Protein AF-A0A9Q1BI91-F1 (afdb_monomer_lite)

Secondary structure (DSSP, 8-state):
--GGGS-----TTGGGGGGG--PPTT--HHHHHHHHHHHHHTTS--GGG--EETTEEPPPP---HHHHHHHHHHHHHHH-TTHHHHHHHHSTTTTTTS-TGGGHHHHHHHHHHHHHHHHHHHHHHHHHHHHTT----PPP------HHHHHTT--------

Structure (mmCIF, N/CA/C/O backbone):
data_AF-A0A9Q1BI91-F1
#
_entry.id   AF-A0A9Q1BI91-F1
#
loop_
_atom_site.group_PDB
_atom_site.id
_atom_site.type_symbol
_atom_site.label_atom_id
_atom_site.label_alt_id
_atom_site.label_comp_id
_atom_site.label_asym_id
_atom_site.label_entity_id
_atom_site.label_seq_id
_atom_site.pdbx_PDB_ins_code
_atom_site.Cartn_x
_atom_site.Cartn_y
_atom_site.Cartn_z
_atom_site.occupancy
_atom_site.B_iso_or_equiv
_atom_site.auth_seq_id
_atom_site.auth_comp_id
_atom_site.auth_asym_id
_atom_site.auth_atom_id
_atom_site.pdbx_PDB_model_num
ATOM 1 N N . MET A 1 1 ? 14.793 -16.983 -8.482 1.00 45.06 1 MET A N 1
ATOM 2 C CA . MET A 1 1 ? 15.459 -17.460 -9.720 1.00 45.06 1 MET A CA 1
ATOM 3 C C . MET A 1 1 ? 14.776 -18.711 -10.303 1.00 45.06 1 MET A C 1
ATOM 5 O O . MET A 1 1 ? 15.346 -19.790 -10.259 1.00 45.06 1 MET A O 1
ATOM 9 N N . ILE A 1 2 ? 13.562 -18.575 -10.865 1.00 48.53 2 ILE A N 1
ATOM 10 C CA . ILE A 1 2 ? 12.899 -19.621 -11.695 1.00 48.53 2 ILE A CA 1
ATOM 11 C C . ILE A 1 2 ? 12.221 -19.023 -12.954 1.00 48.53 2 ILE A C 1
ATOM 13 O O . ILE A 1 2 ? 12.048 -19.720 -13.947 1.00 48.53 2 ILE A O 1
ATOM 17 N N . ARG A 1 3 ? 11.912 -17.718 -12.987 1.00 47.06 3 ARG A N 1
ATOM 18 C CA . ARG A 1 3 ? 11.136 -17.100 -14.082 1.00 47.06 3 ARG A CA 1
ATOM 19 C C . ARG A 1 3 ? 11.897 -16.805 -15.383 1.00 47.06 3 ARG A C 1
ATOM 21 O O . ARG A 1 3 ? 11.264 -16.733 -16.427 1.00 47.06 3 ARG A O 1
ATOM 28 N N . LEU A 1 4 ? 13.232 -16.752 -15.360 1.00 46.31 4 LEU A N 1
ATOM 29 C CA . LEU A 1 4 ? 14.057 -16.568 -16.570 1.00 46.31 4 LEU A CA 1
ATOM 30 C C . LEU A 1 4 ? 13.992 -17.753 -17.559 1.00 46.31 4 LEU A C 1
ATOM 32 O O . LEU A 1 4 ? 14.414 -17.609 -18.699 1.00 46.31 4 LEU A O 1
ATOM 36 N N . HIS A 1 5 ? 13.453 -18.911 -17.156 1.00 46.88 5 HIS A N 1
ATOM 37 C CA . HIS A 1 5 ? 13.463 -20.131 -17.977 1.00 46.88 5 HIS A CA 1
ATOM 38 C C . HIS A 1 5 ? 12.192 -20.376 -18.807 1.00 46.88 5 HIS A C 1
ATOM 40 O O . HIS A 1 5 ? 12.189 -21.309 -19.604 1.00 46.88 5 HIS A O 1
ATOM 46 N N . TYR A 1 6 ? 11.128 -19.574 -18.657 1.00 45.81 6 TYR A N 1
ATOM 47 C CA . TYR A 1 6 ? 9.844 -19.849 -19.328 1.00 45.81 6 TYR A CA 1
ATOM 48 C C . TYR A 1 6 ? 9.376 -18.803 -20.340 1.00 45.81 6 TYR A C 1
ATOM 50 O O . TYR A 1 6 ? 8.314 -18.990 -20.926 1.00 45.81 6 TYR A O 1
ATOM 58 N N . GLY A 1 7 ? 10.141 -17.735 -20.594 1.00 43.28 7 GLY A N 1
ATOM 59 C CA . GLY A 1 7 ? 9.793 -16.778 -21.652 1.00 43.28 7 GLY A CA 1
ATOM 60 C C . GLY A 1 7 ? 8.393 -16.176 -21.502 1.00 43.28 7 GLY A C 1
ATOM 61 O O . GLY A 1 7 ? 7.772 -15.832 -22.507 1.00 43.28 7 GLY A O 1
ATOM 62 N N . PHE A 1 8 ? 7.882 -16.074 -20.267 1.00 48.44 8 PHE A N 1
ATOM 63 C CA . PHE A 1 8 ? 6.687 -15.291 -19.990 1.00 48.44 8 PHE A CA 1
ATOM 64 C C . PHE A 1 8 ? 7.035 -13.850 -20.334 1.00 48.44 8 PHE A C 1
ATOM 66 O O . PHE A 1 8 ? 7.709 -13.168 -19.568 1.00 48.44 8 PHE A O 1
ATOM 73 N N . GLN A 1 9 ? 6.640 -13.426 -21.531 1.00 55.16 9 GLN A N 1
ATOM 74 C CA . GLN A 1 9 ? 6.647 -12.023 -21.886 1.00 55.16 9 GLN A CA 1
ATOM 75 C C . GLN A 1 9 ? 5.805 -11.326 -20.829 1.00 55.16 9 GLN A C 1
ATOM 77 O O . GLN A 1 9 ? 4.632 -11.668 -20.646 1.00 55.16 9 GLN A O 1
ATOM 82 N N . THR A 1 10 ? 6.409 -10.386 -20.110 1.00 61.12 10 THR A N 1
ATOM 83 C CA . THR A 1 10 ? 5.659 -9.369 -19.390 1.00 61.12 10 THR A CA 1
ATOM 84 C C . THR A 1 10 ? 4.718 -8.776 -20.425 1.00 61.12 10 THR A C 1
ATOM 86 O O . THR A 1 10 ? 5.150 -8.187 -21.408 1.00 61.12 10 THR A O 1
ATOM 89 N N . SER A 1 11 ? 3.433 -9.078 -20.302 1.00 66.94 11 SER A N 1
ATOM 90 C CA . SER A 1 11 ? 2.392 -8.503 -21.140 1.00 66.94 11 SER A CA 1
ATOM 91 C C . SER A 1 11 ? 1.801 -7.351 -20.351 1.00 66.94 11 SER A C 1
ATOM 93 O O . SER A 1 11 ? 1.586 -7.486 -19.148 1.00 66.94 11 SER A O 1
ATOM 95 N N . GLY A 1 12 ? 1.456 -6.246 -21.015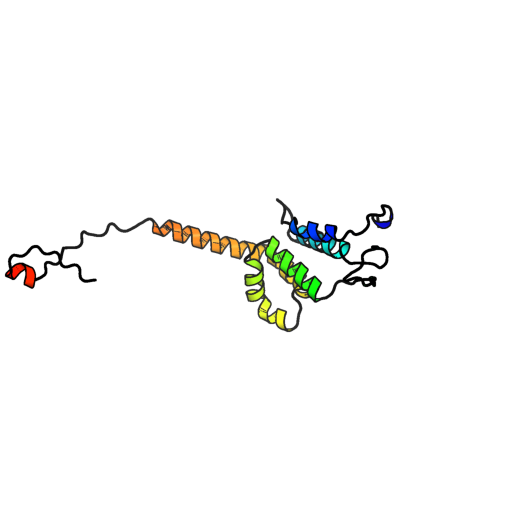 1.00 68.31 12 GLY A N 1
ATOM 96 C CA . GLY A 1 12 ? 0.747 -5.138 -20.365 1.00 68.31 12 GLY A CA 1
ATOM 97 C C . GLY A 1 12 ? -0.568 -5.567 -19.693 1.00 68.31 12 GLY A C 1
ATOM 98 O O . GLY A 1 12 ? -1.082 -4.855 -18.838 1.00 68.31 12 GLY A O 1
ATOM 99 N N . SER A 1 13 ? -1.094 -6.752 -20.032 1.00 80.69 13 SER A N 1
ATOM 100 C CA . SER A 1 13 ? -2.229 -7.372 -19.343 1.00 80.69 13 SER A CA 1
ATOM 101 C C . SER A 1 13 ? -1.933 -7.793 -17.903 1.00 80.69 13 SER A C 1
ATOM 103 O O . SER A 1 13 ? -2.858 -7.779 -17.106 1.00 80.69 13 SER A O 1
ATOM 105 N N . HIS A 1 14 ? -0.688 -8.136 -17.551 1.00 82.56 14 HIS A N 1
ATOM 106 C CA . HIS A 1 14 ? -0.326 -8.568 -16.192 1.00 82.56 14 HIS A CA 1
ATOM 107 C C . HIS A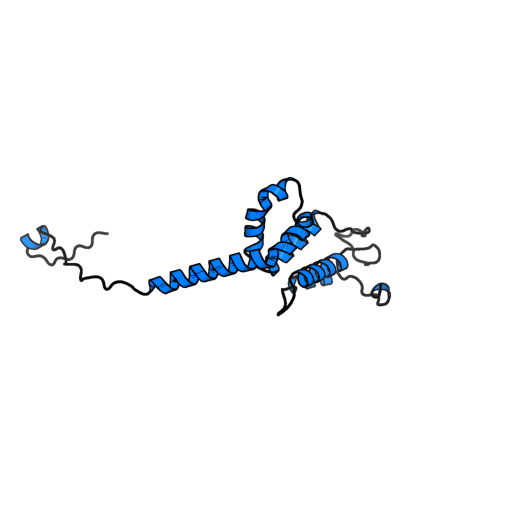 1 14 ? -0.634 -7.481 -15.153 1.00 82.56 14 HIS A C 1
ATOM 109 O O . HIS A 1 14 ? -1.094 -7.763 -14.052 1.00 82.56 14 HIS A O 1
ATOM 115 N N . PHE A 1 15 ? -0.480 -6.209 -15.532 1.00 87.56 15 PHE A N 1
ATOM 116 C CA . PHE A 1 15 ? -0.838 -5.093 -14.659 1.00 87.56 15 PHE A CA 1
ATOM 117 C C . PHE A 1 15 ? -2.337 -5.069 -14.306 1.00 87.56 15 PHE A C 1
ATOM 119 O O . PHE A 1 15 ? -2.718 -4.532 -13.269 1.00 87.56 15 PHE A O 1
ATOM 126 N N . LEU A 1 16 ? -3.204 -5.656 -15.142 1.00 90.38 16 LEU A N 1
ATOM 127 C CA . LEU A 1 16 ? -4.643 -5.736 -14.877 1.00 90.38 16 LEU A CA 1
ATOM 128 C C . LEU A 1 16 ? -4.987 -6.766 -13.797 1.00 90.38 16 LEU A C 1
ATOM 130 O O . LEU A 1 16 ? -6.015 -6.603 -13.144 1.00 90.38 16 LEU A O 1
ATOM 134 N N . ASP A 1 17 ? -4.119 -7.749 -13.540 1.00 88.69 17 ASP A N 1
ATOM 135 C CA . ASP A 1 17 ? -4.307 -8.736 -12.466 1.00 88.69 17 ASP A CA 1
ATOM 136 C C . ASP A 1 17 ? -4.304 -8.062 -11.079 1.00 88.69 17 ASP A C 1
ATOM 138 O O . ASP A 1 17 ? -4.880 -8.572 -10.115 1.00 88.69 17 ASP A O 1
ATOM 142 N N . LEU A 1 18 ? -3.746 -6.846 -10.987 1.00 91.00 18 LEU A N 1
ATOM 143 C CA . LEU A 1 18 ? -3.850 -5.979 -9.816 1.00 91.00 18 LEU A CA 1
ATOM 144 C C . LEU A 1 18 ? -5.306 -5.678 -9.426 1.00 91.00 18 LEU A C 1
ATOM 146 O O . LEU A 1 18 ? -5.574 -5.420 -8.258 1.00 91.00 18 LEU A O 1
ATOM 150 N N . ASN A 1 19 ? -6.253 -5.686 -10.366 1.00 93.69 19 ASN A N 1
ATOM 151 C CA . ASN A 1 19 ? -7.664 -5.433 -10.066 1.00 93.69 19 ASN A CA 1
ATOM 152 C C . ASN A 1 19 ? -8.300 -6.543 -9.217 1.00 93.69 19 ASN A C 1
ATOM 154 O O . ASN A 1 19 ? -9.212 -6.276 -8.436 1.00 93.69 19 ASN A O 1
ATOM 158 N N . ASP A 1 20 ? -7.820 -7.775 -9.368 1.00 93.31 20 ASP A N 1
ATOM 159 C CA . ASP A 1 20 ? -8.422 -8.949 -8.739 1.00 93.31 20 ASP A CA 1
ATOM 160 C C . ASP A 1 20 ? -7.797 -9.260 -7.372 1.00 93.31 20 ASP A C 1
ATOM 162 O O . ASP A 1 20 ? -8.272 -10.142 -6.647 1.00 93.31 20 ASP A O 1
ATOM 166 N N . ILE A 1 21 ? -6.759 -8.510 -6.980 1.00 95.25 21 ILE A N 1
ATOM 167 C CA . ILE A 1 21 ? -6.141 -8.649 -5.667 1.00 95.25 21 ILE A CA 1
ATOM 168 C C . ILE A 1 21 ? -7.114 -8.213 -4.564 1.00 95.25 21 ILE A C 1
ATOM 170 O O . ILE A 1 21 ? -7.722 -7.142 -4.584 1.00 95.25 21 ILE A O 1
ATOM 174 N N . LYS A 1 22 ? -7.234 -9.060 -3.549 1.00 96.88 22 LYS A N 1
ATOM 175 C CA . LYS A 1 22 ? -8.021 -8.831 -2.338 1.00 96.88 22 LYS A CA 1
ATOM 176 C C . LYS A 1 22 ? -7.387 -9.587 -1.181 1.00 96.88 22 LYS A C 1
ATOM 178 O O . LYS A 1 22 ? -6.604 -10.509 -1.410 1.00 96.88 22 LYS A O 1
ATOM 183 N N . LEU A 1 23 ? -7.737 -9.199 0.042 1.00 97.56 23 LEU A N 1
ATOM 184 C CA . LEU A 1 23 ? -7.410 -9.978 1.232 1.00 97.56 23 LEU A CA 1
ATOM 185 C C . LEU A 1 23 ? -8.175 -11.309 1.191 1.00 97.56 23 LEU A C 1
ATOM 187 O O . LEU A 1 23 ? -9.406 -11.306 1.113 1.00 97.56 23 LEU A O 1
ATOM 191 N N . GLU A 1 24 ? -7.454 -12.425 1.226 1.00 96.88 24 GLU A N 1
ATOM 192 C CA . GLU A 1 24 ? -8.043 -13.764 1.249 1.00 96.88 24 GLU A CA 1
ATOM 193 C C . GLU A 1 24 ? -8.405 -14.207 2.677 1.00 96.88 24 GLU A C 1
ATOM 195 O O . GLU A 1 24 ? -7.950 -13.646 3.677 1.00 96.88 24 GLU A O 1
ATOM 200 N N . VAL A 1 25 ? -9.268 -15.221 2.783 1.00 94.50 25 VAL A N 1
ATOM 201 C CA . VAL A 1 25 ? -9.669 -15.781 4.084 1.00 94.50 25 VAL A CA 1
ATOM 202 C C . VAL A 1 25 ? -8.448 -16.387 4.778 1.00 94.50 25 VAL A C 1
ATOM 204 O O . VAL A 1 25 ? -7.689 -17.125 4.155 1.00 94.50 25 VAL A O 1
ATOM 207 N N . ASP A 1 26 ? -8.274 -16.068 6.062 1.00 94.38 26 ASP A N 1
ATOM 208 C CA . ASP A 1 26 ? -7.138 -16.479 6.903 1.00 94.38 26 ASP A CA 1
ATOM 209 C C . ASP A 1 26 ? -5.755 -16.012 6.405 1.00 94.38 26 ASP A C 1
ATOM 211 O O . ASP A 1 26 ? -4.718 -16.446 6.913 1.00 94.38 26 ASP A O 1
ATOM 215 N N . GLU A 1 27 ? -5.718 -15.085 5.448 1.00 96.31 27 GLU A N 1
ATOM 216 C CA . GLU A 1 27 ? -4.482 -14.480 4.978 1.00 96.31 27 GLU A CA 1
ATOM 217 C C . GLU A 1 27 ? -3.956 -13.443 5.976 1.00 96.31 27 GLU A C 1
ATOM 219 O O . GLU A 1 27 ? -4.693 -12.590 6.483 1.00 96.31 27 GLU A O 1
ATOM 224 N N . ARG A 1 28 ? -2.644 -13.466 6.232 1.00 97.38 28 ARG A N 1
ATOM 225 C CA . ARG A 1 28 ? -2.002 -12.413 7.019 1.00 97.38 28 ARG A CA 1
ATOM 226 C C . ARG A 1 28 ? -1.895 -11.146 6.183 1.00 97.38 28 ARG A C 1
ATOM 228 O O . ARG A 1 28 ? -1.514 -11.186 5.019 1.00 97.38 28 ARG A O 1
ATOM 235 N N . TYR A 1 29 ? -2.089 -9.991 6.812 1.00 97.81 29 TYR A N 1
ATOM 236 C CA . TYR A 1 29 ? -1.938 -8.704 6.130 1.00 97.81 29 TYR A CA 1
ATOM 237 C C . TYR A 1 29 ? -0.570 -8.532 5.459 1.00 97.81 29 TYR A C 1
ATOM 239 O O . TYR A 1 29 ? -0.481 -7.927 4.396 1.00 97.81 29 TYR A O 1
ATOM 247 N N . GLU A 1 30 ? 0.490 -9.078 6.054 1.00 97.69 30 GLU A N 1
ATOM 248 C CA . GLU A 1 30 ? 1.822 -9.056 5.451 1.00 97.69 30 GLU A CA 1
ATOM 249 C C . GLU A 1 30 ? 1.884 -9.867 4.152 1.00 97.69 30 GLU A C 1
ATOM 251 O O . GLU A 1 30 ? 2.480 -9.407 3.185 1.00 97.69 30 GLU A O 1
ATOM 256 N N . ASP A 1 31 ? 1.230 -11.028 4.091 1.00 97.94 31 ASP A N 1
ATOM 257 C CA . ASP A 1 31 ? 1.226 -11.874 2.894 1.00 97.94 31 ASP A CA 1
ATOM 258 C C . ASP A 1 31 ? 0.513 -11.157 1.732 1.00 97.94 31 ASP A C 1
ATOM 260 O O . ASP A 1 31 ? 1.022 -11.141 0.609 1.00 97.94 31 ASP A O 1
ATOM 264 N N . LEU A 1 32 ? -0.581 -10.438 2.021 1.00 98.12 32 LEU A N 1
ATOM 265 C CA . LEU A 1 32 ? -1.248 -9.557 1.055 1.00 98.12 32 LEU A CA 1
ATOM 266 C C . LEU A 1 32 ? -0.304 -8.461 0.530 1.00 98.12 32 LEU A C 1
ATOM 268 O O . LEU A 1 32 ? -0.292 -8.181 -0.669 1.00 98.12 32 LEU A O 1
ATOM 272 N N . TYR A 1 33 ? 0.487 -7.837 1.411 1.00 98.19 33 TYR A N 1
ATOM 273 C CA . TYR A 1 33 ? 1.479 -6.831 1.012 1.00 98.19 33 TYR A CA 1
ATOM 274 C C . TYR A 1 33 ? 2.536 -7.431 0.078 1.00 98.19 33 TYR A C 1
ATOM 276 O O . TYR A 1 33 ? 2.830 -6.849 -0.962 1.00 98.19 33 TYR A O 1
ATOM 284 N N . GLN A 1 34 ? 3.058 -8.616 0.406 1.00 97.62 34 GLN A N 1
ATOM 285 C CA . GLN A 1 34 ? 4.053 -9.302 -0.423 1.00 97.62 34 GLN A CA 1
ATOM 286 C C . GLN A 1 34 ? 3.492 -9.677 -1.800 1.00 97.62 34 GLN A C 1
ATOM 288 O O . GLN A 1 34 ? 4.174 -9.492 -2.806 1.00 97.62 34 GLN A O 1
ATOM 293 N N . ARG A 1 35 ? 2.234 -10.139 -1.881 1.00 96.69 35 ARG A N 1
ATOM 294 C CA . ARG A 1 35 ? 1.565 -10.386 -3.172 1.00 96.69 35 ARG A CA 1
ATOM 295 C C . ARG A 1 35 ? 1.417 -9.109 -3.994 1.00 96.69 35 ARG A C 1
ATOM 297 O O . ARG A 1 35 ? 1.654 -9.136 -5.197 1.00 96.69 35 ARG A O 1
ATOM 304 N N . LEU A 1 36 ? 1.060 -7.995 -3.354 1.00 96.69 36 LEU A N 1
ATOM 305 C CA . LEU A 1 36 ? 0.957 -6.696 -4.015 1.00 96.69 36 LEU A CA 1
ATOM 306 C C . LEU A 1 36 ? 2.315 -6.236 -4.569 1.00 96.69 36 LEU A C 1
ATOM 308 O O . LEU A 1 36 ? 2.384 -5.825 -5.724 1.00 96.69 36 LEU A O 1
ATOM 312 N N . CYS A 1 37 ? 3.387 -6.347 -3.777 1.00 95.62 37 CYS A N 1
ATOM 313 C CA . CYS A 1 37 ? 4.753 -6.072 -4.228 1.00 95.62 37 CYS A CA 1
ATOM 314 C C . CY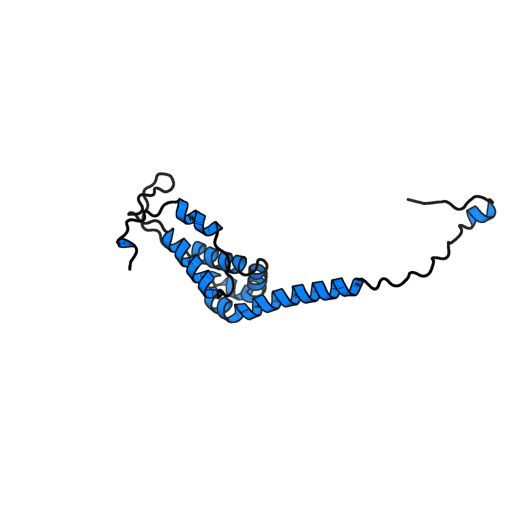S A 1 37 ? 5.126 -6.940 -5.429 1.00 95.62 37 CYS A C 1
ATOM 316 O O . CYS A 1 37 ? 5.545 -6.395 -6.441 1.00 95.62 37 CYS A O 1
ATOM 318 N N . ALA A 1 38 ? 4.890 -8.253 -5.357 1.00 93.38 38 ALA A N 1
ATOM 319 C CA . ALA A 1 38 ? 5.215 -9.173 -6.442 1.00 93.38 38 ALA A CA 1
ATOM 320 C C . ALA A 1 38 ? 4.519 -8.794 -7.758 1.00 93.38 38 ALA A C 1
ATOM 322 O O . ALA A 1 38 ? 5.172 -8.767 -8.792 1.00 93.38 38 ALA A O 1
ATOM 323 N N . ILE A 1 39 ? 3.227 -8.435 -7.728 1.00 92.31 39 ILE A N 1
ATOM 324 C CA . ILE A 1 39 ? 2.504 -8.008 -8.940 1.00 92.31 39 ILE A CA 1
ATOM 325 C C . ILE A 1 39 ? 3.118 -6.736 -9.533 1.00 92.31 39 ILE A C 1
ATOM 327 O O . ILE A 1 39 ? 3.266 -6.639 -10.751 1.00 92.31 39 ILE A O 1
ATOM 331 N N . ILE A 1 40 ? 3.458 -5.752 -8.694 1.00 93.00 40 ILE A N 1
ATOM 332 C CA . ILE A 1 40 ? 4.027 -4.485 -9.166 1.00 93.00 40 ILE A CA 1
ATOM 333 C C . ILE A 1 40 ? 5.453 -4.676 -9.683 1.00 93.00 40 ILE A C 1
ATOM 335 O O . ILE A 1 40 ? 5.760 -4.176 -10.758 1.00 93.00 40 ILE A O 1
ATOM 339 N N . GLU A 1 41 ? 6.292 -5.429 -8.974 1.00 91.69 41 GLU A N 1
ATOM 340 C CA . GLU A 1 41 ? 7.655 -5.770 -9.400 1.00 91.69 41 GLU A CA 1
ATOM 341 C C . GLU A 1 41 ? 7.650 -6.552 -10.714 1.00 91.69 41 GLU A C 1
ATOM 343 O O . GLU A 1 41 ? 8.393 -6.221 -11.630 1.00 91.69 41 GLU A O 1
ATOM 348 N N . ASP A 1 42 ? 6.749 -7.526 -10.853 1.00 88.50 42 ASP A N 1
ATOM 349 C CA . ASP A 1 42 ? 6.546 -8.266 -12.101 1.00 88.50 42 ASP A CA 1
ATOM 350 C C . ASP A 1 42 ? 5.991 -7.385 -13.232 1.00 88.50 42 ASP A C 1
ATOM 352 O O . ASP A 1 42 ? 6.008 -7.795 -14.390 1.00 88.50 42 ASP A O 1
ATOM 356 N N . SER A 1 43 ? 5.470 -6.198 -12.915 1.00 89.81 43 SER A N 1
ATOM 357 C CA . SER A 1 43 ? 4.973 -5.235 -13.901 1.00 89.81 43 SER A CA 1
ATOM 358 C C . SER A 1 43 ? 6.004 -4.174 -14.286 1.00 89.81 43 SER A C 1
ATOM 360 O O . SER A 1 43 ? 5.745 -3.433 -15.235 1.00 89.81 43 SER A O 1
ATOM 362 N N . LEU A 1 44 ? 7.142 -4.098 -13.583 1.00 89.88 44 LEU A N 1
ATOM 363 C CA . LEU A 1 44 ? 8.225 -3.194 -13.951 1.00 89.88 44 LEU A CA 1
ATOM 364 C C . LEU A 1 44 ? 8.806 -3.627 -15.293 1.00 89.88 44 LEU A C 1
ATOM 366 O O . LEU A 1 44 ? 9.095 -4.803 -15.538 1.00 89.88 44 LEU A O 1
ATOM 370 N N . LEU A 1 45 ? 8.926 -2.664 -16.196 1.00 90.00 45 LEU A N 1
ATOM 371 C CA . LEU A 1 45 ? 9.339 -2.938 -17.556 1.00 90.00 45 LEU A CA 1
ATOM 372 C C . LEU A 1 45 ? 10.866 -2.981 -17.661 1.00 90.00 45 LEU A C 1
ATOM 374 O O . LEU A 1 45 ? 11.570 -2.057 -17.260 1.00 90.00 45 LEU A O 1
ATOM 378 N N . THR A 1 46 ? 11.370 -4.036 -18.294 1.00 88.81 46 THR A N 1
ATOM 379 C CA . THR A 1 46 ? 12.788 -4.166 -18.650 1.00 88.81 46 THR A CA 1
ATOM 380 C C . THR A 1 46 ? 12.964 -4.038 -20.166 1.00 88.81 46 THR A C 1
ATOM 382 O O . THR A 1 46 ? 11.992 -4.228 -20.918 1.00 88.81 46 THR A O 1
ATOM 385 N N . PRO A 1 47 ? 14.178 -3.755 -20.672 1.00 87.25 47 PRO A N 1
ATOM 386 C CA . PRO A 1 47 ? 14.450 -3.742 -22.111 1.00 87.25 47 PRO A CA 1
ATOM 387 C C . PRO A 1 47 ? 14.079 -5.059 -22.823 1.00 87.25 47 PRO A C 1
ATOM 389 O O . PRO A 1 47 ? 13.736 -5.056 -24.004 1.00 87.25 47 PRO A O 1
ATOM 392 N N . GLU A 1 48 ? 14.099 -6.186 -22.107 1.00 84.75 48 GLU A N 1
ATOM 393 C CA . GLU A 1 48 ? 13.783 -7.526 -22.615 1.00 84.75 48 GLU A CA 1
ATOM 394 C C . GLU A 1 48 ? 12.276 -7.821 -22.683 1.00 84.75 48 GLU A C 1
ATOM 396 O O . GLU A 1 48 ? 11.872 -8.814 -23.295 1.00 84.75 48 GLU A O 1
ATOM 401 N N . SER A 1 49 ? 11.428 -6.969 -22.095 1.00 78.75 49 SER A N 1
ATOM 402 C CA . SER A 1 49 ? 9.970 -7.167 -22.051 1.00 78.75 49 SER A CA 1
ATOM 403 C C . SER A 1 49 ? 9.294 -7.113 -23.429 1.00 78.75 49 SER A C 1
ATOM 405 O O . SER A 1 49 ? 8.166 -7.573 -23.578 1.00 78.75 49 SER A O 1
ATOM 407 N N . ASN A 1 50 ? 9.970 -6.583 -24.459 1.00 80.75 50 ASN A N 1
ATOM 408 C CA . ASN A 1 50 ? 9.410 -6.314 -25.794 1.00 80.75 50 ASN A CA 1
ATOM 409 C C . ASN A 1 50 ? 8.145 -5.427 -25.776 1.00 80.75 50 ASN A C 1
ATOM 411 O O . ASN A 1 50 ? 7.406 -5.375 -26.761 1.00 80.75 50 ASN A O 1
ATOM 415 N N . ILE A 1 51 ? 7.898 -4.711 -24.676 1.00 83.75 51 ILE A N 1
ATOM 416 C CA . ILE A 1 51 ? 6.843 -3.706 -24.558 1.00 83.75 51 ILE A CA 1
ATOM 417 C C . ILE A 1 51 ? 7.414 -2.345 -24.966 1.00 83.75 51 ILE A C 1
ATOM 419 O O . ILE A 1 51 ? 8.568 -2.031 -24.695 1.00 83.75 51 ILE A O 1
ATOM 423 N N . THR A 1 52 ? 6.590 -1.510 -25.600 1.00 88.31 52 THR A N 1
ATOM 424 C CA . THR A 1 52 ? 6.869 -0.075 -25.768 1.00 88.31 52 THR A CA 1
ATOM 425 C C . THR A 1 52 ? 5.914 0.740 -24.909 1.00 88.31 52 THR A C 1
ATOM 427 O O . THR A 1 52 ? 4.712 0.469 -24.916 1.00 88.31 52 THR A O 1
ATOM 430 N N . HIS A 1 53 ? 6.403 1.788 -24.254 1.00 88.00 53 HIS A N 1
ATOM 431 C CA . HIS A 1 53 ? 5.571 2.732 -23.511 1.00 88.00 53 HIS A CA 1
ATOM 432 C C . HIS A 1 53 ? 5.452 4.020 -24.321 1.00 88.00 53 HIS A C 1
ATOM 434 O O . HIS A 1 53 ? 6.452 4.655 -24.645 1.00 88.00 53 HIS A O 1
ATOM 440 N N . HIS A 1 54 ? 4.227 4.375 -24.720 1.00 90.94 54 HIS A N 1
ATOM 441 C CA . HIS A 1 54 ? 3.957 5.519 -25.606 1.00 90.94 54 HIS A CA 1
ATOM 442 C C . HIS A 1 54 ? 4.778 5.518 -26.912 1.00 90.94 54 HIS A C 1
ATOM 444 O O . HIS A 1 54 ? 5.169 6.568 -27.415 1.00 90.94 54 HIS A O 1
ATOM 450 N N . GLY A 1 55 ? 5.047 4.330 -27.464 1.00 88.38 55 GLY A N 1
ATOM 451 C CA . GLY A 1 55 ? 5.847 4.161 -28.681 1.00 88.38 55 GLY A CA 1
ATOM 452 C C . GLY A 1 55 ? 7.359 4.321 -28.483 1.00 88.38 55 GLY A C 1
ATOM 453 O O . GLY A 1 55 ? 8.102 4.199 -29.453 1.00 88.38 55 GLY A O 1
ATOM 454 N N . ALA A 1 56 ? 7.824 4.563 -27.254 1.00 89.12 56 ALA A N 1
ATOM 455 C CA . ALA A 1 56 ? 9.239 4.574 -26.909 1.00 89.12 56 ALA A CA 1
ATOM 456 C C . ALA A 1 56 ? 9.697 3.194 -26.418 1.00 89.12 56 ALA A C 1
ATOM 458 O O . ALA A 1 56 ? 8.948 2.461 -25.763 1.00 89.12 56 ALA A O 1
ATOM 459 N N . THR A 1 57 ? 10.947 2.855 -26.730 1.00 86.75 57 THR A N 1
ATOM 460 C CA . THR A 1 57 ? 11.637 1.703 -26.142 1.00 86.75 57 THR A CA 1
ATOM 461 C C . THR A 1 57 ? 11.845 1.924 -24.652 1.00 86.75 57 THR A C 1
ATOM 463 O O . THR A 1 57 ? 12.118 3.046 -24.223 1.00 86.75 57 THR A O 1
ATOM 466 N N . ILE A 1 58 ? 11.753 0.850 -23.880 1.00 88.44 58 ILE A N 1
ATOM 467 C CA . ILE A 1 58 ? 11.883 0.905 -22.429 1.00 88.44 58 ILE A CA 1
ATOM 468 C C . ILE A 1 58 ? 13.349 0.826 -22.007 1.00 88.44 58 ILE A C 1
ATOM 470 O O . ILE A 1 58 ? 14.135 0.070 -22.576 1.00 88.44 58 ILE A O 1
ATOM 474 N N . THR A 1 59 ? 13.702 1.615 -21.000 1.00 88.75 59 THR A N 1
ATOM 475 C CA . THR A 1 59 ? 14.896 1.429 -20.170 1.00 88.75 59 THR A CA 1
ATOM 476 C C . THR A 1 59 ? 14.517 0.663 -18.910 1.00 88.75 59 THR A C 1
ATOM 478 O O . THR A 1 59 ? 13.356 0.715 -18.529 1.00 88.75 59 THR A O 1
ATOM 481 N N . GLU A 1 60 ? 15.476 0.033 -18.233 1.00 90.00 60 GLU A N 1
ATOM 482 C CA . GLU A 1 60 ? 15.230 -0.625 -16.939 1.00 90.00 60 GLU A CA 1
ATOM 483 C C . GLU A 1 60 ? 14.424 0.280 -15.992 1.00 90.00 60 GLU A C 1
ATOM 485 O O . GLU A 1 60 ? 14.853 1.395 -15.673 1.00 90.00 60 GLU A O 1
ATOM 490 N N . GLU A 1 61 ? 13.228 -0.169 -15.616 1.00 92.25 61 GLU A N 1
ATOM 491 C CA . GLU A 1 61 ? 12.355 0.538 -14.689 1.00 92.25 61 GLU A CA 1
ATOM 492 C C . GLU A 1 61 ? 12.684 0.142 -13.249 1.00 92.25 61 GLU A C 1
ATOM 494 O O . GLU A 1 61 ? 12.880 -1.027 -12.928 1.00 92.25 61 GLU A O 1
ATOM 499 N N . GLU A 1 62 ? 12.693 1.126 -12.353 1.00 92.62 62 GLU A N 1
ATOM 500 C CA . GLU A 1 62 ? 12.872 0.901 -10.924 1.00 92.62 62 GLU A CA 1
ATOM 501 C C . GLU A 1 62 ? 11.645 1.370 -10.147 1.00 92.62 62 GLU A C 1
ATOM 503 O O . GLU A 1 62 ? 10.942 2.316 -10.523 1.00 92.62 62 GLU A O 1
ATOM 508 N N . LEU A 1 63 ? 11.414 0.729 -9.004 1.00 94.25 63 LEU A N 1
ATOM 509 C CA . LEU A 1 63 ? 10.349 1.109 -8.094 1.00 94.25 63 LEU A CA 1
ATOM 510 C C . LEU A 1 63 ? 10.604 2.522 -7.547 1.00 94.25 63 LEU A C 1
ATOM 512 O O . LEU A 1 63 ? 11.546 2.771 -6.798 1.00 94.25 63 LEU A O 1
ATOM 516 N N . THR A 1 64 ? 9.749 3.472 -7.919 1.00 96.69 64 THR A N 1
ATOM 517 C CA . THR A 1 64 ? 9.890 4.859 -7.459 1.00 96.69 64 THR A CA 1
ATOM 518 C C . THR A 1 64 ? 9.268 5.063 -6.073 1.00 96.69 64 THR A C 1
ATOM 520 O O . THR A 1 64 ? 8.275 4.408 -5.746 1.00 96.69 64 THR A O 1
ATOM 523 N N . PRO A 1 65 ? 9.722 6.059 -5.284 1.00 97.62 65 PRO A N 1
ATOM 524 C CA . PRO A 1 65 ? 9.124 6.354 -3.978 1.00 97.62 65 PRO A CA 1
ATOM 525 C C . PRO A 1 65 ? 7.613 6.621 -4.022 1.00 97.62 65 PRO A C 1
ATOM 527 O O . PRO A 1 65 ? 6.876 6.309 -3.087 1.00 97.62 65 PRO A O 1
ATOM 530 N N . THR A 1 66 ? 7.109 7.210 -5.109 1.00 98.06 66 THR A N 1
ATOM 531 C CA . THR A 1 66 ? 5.666 7.417 -5.297 1.00 98.06 66 THR A CA 1
ATOM 532 C C . THR A 1 66 ? 4.929 6.094 -5.481 1.00 98.06 66 THR A C 1
ATOM 534 O O . THR A 1 66 ? 3.853 5.916 -4.907 1.00 98.06 66 THR A O 1
ATOM 537 N N . LEU A 1 67 ? 5.507 5.163 -6.240 1.00 97.19 67 LEU A N 1
ATOM 538 C CA . LEU A 1 67 ? 4.930 3.843 -6.460 1.00 97.19 67 LEU A CA 1
ATOM 539 C C . LEU A 1 67 ? 4.950 3.008 -5.172 1.00 97.19 67 LEU A C 1
ATOM 541 O O . LEU A 1 67 ? 3.931 2.423 -4.821 1.00 97.19 67 LEU A O 1
ATOM 545 N N . GLU A 1 68 ? 6.029 3.067 -4.389 1.00 98.31 68 GLU A N 1
ATOM 546 C CA . GLU A 1 68 ? 6.083 2.472 -3.044 1.00 98.31 68 GLU A CA 1
ATOM 547 C C . GLU A 1 68 ? 4.966 3.003 -2.130 1.00 98.31 68 GLU A C 1
ATOM 549 O O . GLU A 1 68 ? 4.264 2.242 -1.460 1.00 98.31 68 GLU A O 1
ATOM 554 N N . ASN A 1 69 ? 4.743 4.323 -2.124 1.00 98.44 69 ASN A N 1
ATOM 555 C CA . ASN A 1 69 ? 3.642 4.924 -1.368 1.00 98.44 69 ASN A CA 1
ATOM 556 C C . ASN A 1 69 ? 2.273 4.429 -1.853 1.00 98.44 69 ASN A C 1
ATOM 558 O O . ASN A 1 69 ? 1.365 4.227 -1.044 1.00 98.44 69 ASN A O 1
ATOM 562 N N . PHE A 1 70 ? 2.117 4.237 -3.163 1.00 98.25 70 PHE A N 1
ATOM 563 C CA . PHE A 1 70 ? 0.882 3.740 -3.756 1.00 98.25 70 PHE A CA 1
ATOM 564 C C . PHE A 1 70 ? 0.612 2.274 -3.399 1.00 98.25 70 PHE A C 1
ATOM 566 O O . PHE A 1 70 ? -0.539 1.924 -3.120 1.00 98.25 70 PHE A O 1
ATOM 573 N N . ILE A 1 71 ? 1.659 1.446 -3.337 1.00 98.25 71 ILE A N 1
ATOM 574 C CA . ILE A 1 71 ? 1.591 0.065 -2.843 1.00 98.25 71 ILE A CA 1
ATOM 575 C C . ILE A 1 71 ? 1.058 0.072 -1.410 1.00 98.25 71 ILE A C 1
ATOM 577 O O . ILE A 1 71 ? 0.030 -0.547 -1.139 1.00 98.25 71 ILE A O 1
ATOM 581 N N . VAL A 1 72 ? 1.671 0.835 -0.498 1.00 98.62 72 VAL A N 1
ATOM 582 C CA . VAL A 1 72 ? 1.223 0.865 0.906 1.00 98.62 72 VAL A CA 1
ATOM 583 C C . VAL A 1 72 ? -0.198 1.412 1.039 1.00 98.62 72 VAL A C 1
ATOM 585 O O . VAL A 1 72 ? -1.006 0.845 1.770 1.00 98.62 72 VAL A O 1
ATOM 588 N N . LEU A 1 73 ? -0.561 2.466 0.305 1.00 98.62 73 LEU A N 1
ATOM 589 C CA . LEU A 1 73 ? -1.935 2.973 0.311 1.00 98.62 73 LEU A CA 1
ATOM 590 C C . LEU A 1 73 ? -2.939 1.921 -0.186 1.00 98.62 73 LEU A C 1
ATOM 592 O O . LEU A 1 73 ? -4.019 1.775 0.386 1.00 98.62 73 LEU A O 1
ATOM 596 N N . THR A 1 74 ? -2.603 1.196 -1.251 1.00 98.44 74 THR A N 1
ATOM 597 C CA . THR A 1 74 ? -3.461 0.144 -1.807 1.00 98.44 74 THR A CA 1
ATOM 598 C C . THR A 1 74 ? -3.604 -1.018 -0.838 1.00 98.44 74 THR A C 1
ATOM 600 O O . THR A 1 74 ? -4.731 -1.419 -0.563 1.00 98.44 74 THR A O 1
ATOM 603 N N . TRP A 1 75 ? -2.509 -1.460 -0.226 1.00 98.62 75 TRP A N 1
ATOM 604 C CA . TRP A 1 75 ? -2.514 -2.457 0.839 1.00 98.62 75 TRP A CA 1
ATOM 605 C C . TRP A 1 75 ? -3.463 -2.083 1.985 1.00 98.62 75 TRP A C 1
ATOM 607 O O . TRP A 1 75 ? -4.342 -2.869 2.337 1.00 98.62 75 TRP A O 1
ATOM 617 N N . LEU A 1 76 ? -3.377 -0.850 2.501 1.00 98.56 76 LEU A N 1
ATOM 618 C CA . LEU A 1 76 ? -4.270 -0.382 3.567 1.00 98.56 76 LEU A CA 1
ATOM 619 C C . LEU A 1 76 ? -5.747 -0.407 3.145 1.00 98.56 76 LEU A C 1
ATOM 621 O O . LEU A 1 76 ? -6.594 -0.852 3.917 1.00 98.56 76 LEU A O 1
ATOM 625 N N . ARG A 1 77 ? -6.063 0.039 1.920 1.00 98.12 77 ARG A N 1
ATOM 626 C CA . ARG A 1 77 ? -7.441 0.036 1.392 1.00 98.12 77 ARG A CA 1
ATOM 627 C C . ARG A 1 77 ? -8.013 -1.372 1.236 1.00 98.12 77 ARG A C 1
ATOM 629 O O . ARG A 1 77 ? -9.200 -1.555 1.487 1.00 98.12 77 ARG A O 1
ATOM 636 N N . LEU A 1 78 ? -7.192 -2.331 0.807 1.00 98.00 78 LEU A N 1
ATOM 637 C CA . LEU A 1 78 ? -7.599 -3.726 0.607 1.00 98.00 78 LEU A CA 1
ATOM 638 C C . LEU A 1 78 ? -7.892 -4.442 1.930 1.00 98.00 78 LEU A C 1
ATOM 640 O O . LEU A 1 78 ? -8.732 -5.336 1.957 1.00 98.00 78 LEU A O 1
ATOM 644 N N . ILE A 1 79 ? -7.237 -4.031 3.020 1.00 97.81 79 ILE A N 1
ATOM 645 C CA . ILE A 1 79 ? -7.534 -4.527 4.370 1.00 97.81 79 ILE A CA 1
ATOM 646 C C . ILE A 1 79 ? -8.845 -3.931 4.882 1.00 97.81 79 ILE A 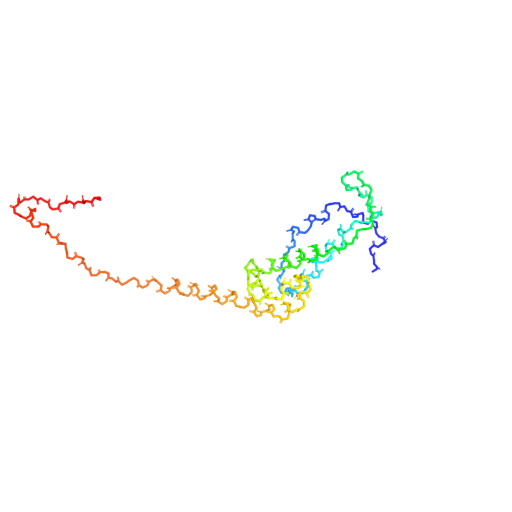C 1
ATOM 648 O O . ILE A 1 79 ? -9.735 -4.655 5.323 1.00 97.81 79 ILE A O 1
ATOM 652 N N . ASN A 1 80 ? -8.960 -2.601 4.866 1.00 96.81 80 ASN A N 1
ATOM 653 C CA . ASN A 1 80 ? -10.175 -1.907 5.274 1.00 96.81 80 ASN A CA 1
ATOM 654 C C . ASN A 1 80 ? -10.223 -0.494 4.655 1.00 96.81 80 ASN A C 1
ATOM 656 O O . ASN A 1 80 ? -9.257 0.263 4.781 1.00 96.81 80 ASN A O 1
ATOM 660 N N . PRO A 1 81 ? -11.348 -0.079 4.045 1.00 96.56 81 PRO A N 1
ATOM 661 C CA . PRO A 1 81 ? -11.449 1.212 3.361 1.00 96.56 81 PRO A CA 1
ATOM 662 C C . PRO A 1 81 ? -11.259 2.439 4.271 1.00 96.56 81 PRO A C 1
ATOM 664 O O . PRO A 1 81 ? -10.817 3.479 3.786 1.00 96.56 81 PRO A O 1
ATOM 667 N N . GLU A 1 82 ? -11.537 2.338 5.576 1.00 96.94 82 GLU A N 1
ATOM 668 C CA . GLU A 1 82 ? -11.346 3.434 6.543 1.00 96.94 82 GLU A CA 1
ATOM 669 C C . GLU A 1 82 ? -9.918 3.492 7.110 1.00 96.94 82 GLU A C 1
ATOM 671 O O . GLU A 1 82 ? -9.517 4.489 7.720 1.00 96.94 82 GLU A O 1
ATOM 676 N N . LEU A 1 83 ? -9.109 2.456 6.885 1.00 97.50 83 LEU A N 1
ATOM 677 C CA . LEU A 1 83 ? -7.767 2.356 7.449 1.00 97.50 83 LEU A CA 1
ATOM 678 C C . LEU A 1 83 ? -6.824 3.492 7.012 1.00 97.50 83 LEU A C 1
ATOM 680 O O . LEU A 1 83 ? -6.142 4.039 7.882 1.00 97.50 83 LEU A O 1
ATOM 684 N N . PRO A 1 84 ? -6.800 3.951 5.740 1.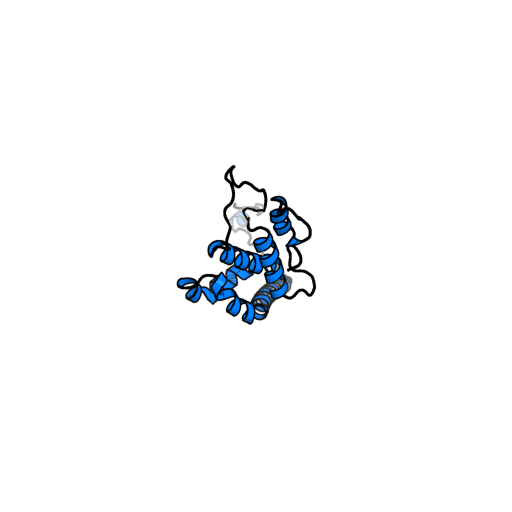00 98.25 84 PRO A N 1
ATOM 685 C CA . PRO A 1 84 ? -5.976 5.096 5.346 1.00 98.25 84 PRO A CA 1
ATOM 686 C C . PRO A 1 84 ? -6.287 6.373 6.135 1.00 98.25 84 PRO A C 1
ATOM 688 O O . PRO A 1 84 ? -5.387 7.156 6.445 1.00 98.25 84 PRO A O 1
ATOM 691 N N . LYS A 1 85 ? -7.560 6.589 6.486 1.00 97.62 85 LYS A N 1
ATOM 692 C CA . LYS A 1 85 ? -7.990 7.747 7.275 1.00 97.62 85 LYS A CA 1
ATOM 693 C C . LYS A 1 85 ? -7.459 7.655 8.704 1.00 97.62 85 LYS A C 1
ATOM 695 O O . LYS A 1 85 ? -6.914 8.639 9.203 1.00 97.62 85 LYS A O 1
ATOM 700 N N . LEU A 1 86 ? -7.562 6.480 9.327 1.00 97.69 86 LEU A N 1
ATOM 701 C CA . LEU A 1 86 ? -7.048 6.253 10.678 1.00 97.69 86 LEU A CA 1
ATOM 702 C C . LEU A 1 86 ? -5.514 6.345 10.731 1.00 97.69 86 LEU A C 1
ATOM 704 O O . LEU A 1 86 ? -4.964 6.990 11.622 1.00 97.69 86 LEU A O 1
ATOM 708 N N . VAL A 1 87 ? -4.813 5.794 9.735 1.00 98.00 87 VAL A N 1
ATOM 709 C CA . VAL A 1 87 ? -3.351 5.923 9.606 1.00 98.00 87 VAL A CA 1
ATOM 710 C C . VAL A 1 87 ? -2.944 7.390 9.478 1.00 98.00 87 VAL A C 1
ATOM 712 O O . VAL A 1 87 ? -2.047 7.838 10.187 1.00 98.00 87 VAL A O 1
ATOM 715 N N . LYS A 1 88 ? -3.640 8.176 8.647 1.00 97.88 88 LYS A N 1
ATOM 716 C CA . LYS A 1 88 ? -3.384 9.618 8.520 1.00 97.88 88 LYS A CA 1
ATOM 717 C C . LYS A 1 88 ? -3.582 10.366 9.843 1.00 97.88 88 LYS A C 1
ATOM 719 O O . LYS A 1 88 ? -2.831 11.295 10.129 1.00 97.88 88 LYS A O 1
ATOM 724 N N . GLN A 1 89 ? -4.580 9.980 10.637 1.00 97.00 89 GLN A N 1
ATOM 725 C CA . GLN A 1 89 ? -4.826 10.567 11.954 1.00 97.00 89 GLN A CA 1
ATOM 726 C C . GLN A 1 89 ? -3.714 10.220 12.952 1.00 97.00 89 GLN A C 1
ATOM 728 O O . GLN A 1 89 ? -3.266 11.101 13.683 1.00 97.00 89 GLN A O 1
ATOM 733 N N . ARG A 1 90 ? -3.267 8.959 12.982 1.00 97.06 90 ARG A N 1
ATOM 734 C CA . ARG A 1 90 ? -2.286 8.469 13.961 1.00 97.06 90 ARG A CA 1
ATOM 735 C C . ARG A 1 90 ? -0.848 8.873 13.636 1.00 97.06 90 ARG A C 1
ATOM 737 O O . ARG A 1 90 ? -0.129 9.264 14.543 1.00 97.06 90 ARG A O 1
ATOM 744 N N . TYR A 1 91 ? -0.462 8.809 12.364 1.00 97.88 91 TYR A N 1
ATOM 745 C CA . TYR A 1 91 ? 0.915 9.020 11.899 1.00 97.88 91 TYR A CA 1
ATOM 746 C C . TYR A 1 91 ? 1.126 10.368 11.194 1.00 97.88 91 TYR A C 1
ATOM 748 O O . TYR A 1 91 ? 2.123 10.582 10.504 1.00 97.88 91 TYR A O 1
ATOM 756 N N . GLY A 1 92 ? 0.165 11.292 11.304 1.00 97.62 92 GLY A N 1
ATOM 757 C CA . GLY A 1 92 ? 0.239 12.615 10.678 1.00 97.62 92 GLY A CA 1
ATOM 758 C C . GLY A 1 92 ? 1.538 13.384 10.981 1.00 97.62 92 GLY A C 1
ATOM 759 O O . GLY A 1 92 ? 2.112 13.961 10.054 1.00 97.62 92 GLY A O 1
ATOM 760 N N . PRO A 1 93 ? 2.039 13.404 12.233 1.00 97.81 93 PRO A N 1
ATOM 761 C CA . PRO A 1 93 ? 3.316 14.031 12.562 1.00 97.81 93 PRO A CA 1
ATOM 762 C C . PRO A 1 93 ? 4.524 13.406 11.851 1.00 97.81 93 PRO A C 1
ATOM 764 O O . PRO A 1 93 ? 5.386 14.159 11.389 1.00 97.81 93 PRO A O 1
ATOM 767 N N . GLU A 1 94 ? 4.573 12.077 11.759 1.00 98.00 94 GLU A N 1
ATOM 768 C CA . GLU A 1 94 ? 5.641 11.268 11.164 1.00 98.00 94 GLU A CA 1
ATOM 769 C C . GLU A 1 94 ? 5.630 11.339 9.637 1.00 98.00 94 GLU A C 1
ATOM 771 O O . GLU A 1 94 ? 6.689 11.353 9.018 1.00 98.00 94 GLU A O 1
ATOM 776 N N . LEU A 1 95 ? 4.450 11.468 9.028 1.00 97.38 95 LEU A N 1
ATOM 777 C CA . LEU A 1 95 ? 4.274 11.649 7.584 1.00 97.38 95 LEU A CA 1
ATOM 778 C C . LEU A 1 95 ? 4.783 13.008 7.069 1.00 97.38 95 LEU A C 1
ATOM 780 O O . LEU A 1 95 ? 4.797 13.238 5.863 1.00 97.38 95 LEU A O 1
ATOM 784 N N . ARG A 1 96 ? 5.194 13.933 7.950 1.00 95.50 96 ARG A N 1
ATOM 785 C CA . ARG A 1 96 ? 5.799 15.212 7.537 1.00 95.50 96 ARG A CA 1
ATOM 786 C C . ARG A 1 96 ? 7.219 15.028 6.985 1.00 95.50 96 ARG A C 1
ATOM 788 O O . ARG A 1 96 ? 7.474 15.526 5.892 1.00 95.50 96 ARG A O 1
ATOM 795 N N . PRO A 1 97 ? 8.148 14.359 7.700 1.00 97.62 97 PRO A N 1
ATOM 796 C CA . PRO A 1 97 ? 9.492 14.098 7.180 1.00 97.62 97 PRO A CA 1
ATOM 797 C C . PRO A 1 97 ? 9.637 12.778 6.410 1.00 97.62 97 PRO A C 1
ATOM 799 O O . PRO A 1 97 ? 10.676 12.566 5.790 1.00 97.62 97 PRO A O 1
ATOM 802 N N . ARG A 1 98 ? 8.664 11.862 6.493 1.00 98.00 98 ARG A N 1
ATOM 803 C CA . ARG A 1 98 ? 8.789 10.483 5.999 1.00 98.00 98 ARG A CA 1
ATOM 804 C C . ARG A 1 98 ? 7.685 10.127 5.012 1.00 98.00 98 ARG A C 1
ATOM 806 O O . ARG A 1 98 ? 6.575 10.646 5.077 1.00 98.00 98 ARG A O 1
ATOM 813 N N . THR A 1 99 ? 7.990 9.199 4.113 1.00 98.12 99 THR A N 1
ATOM 814 C CA . THR A 1 99 ? 7.011 8.634 3.181 1.00 98.12 99 THR A CA 1
ATOM 815 C C . THR A 1 99 ? 6.130 7.604 3.888 1.00 98.12 99 THR A C 1
ATOM 817 O O . THR A 1 99 ? 6.557 6.980 4.863 1.00 98.12 99 THR A O 1
ATOM 820 N N . LEU A 1 100 ? 4.917 7.383 3.374 1.00 98.38 100 LEU A N 1
ATOM 821 C CA . LEU A 1 100 ? 4.035 6.317 3.854 1.00 98.38 100 LEU A CA 1
ATOM 822 C C . LEU A 1 100 ? 4.716 4.946 3.722 1.00 98.38 100 LEU A C 1
ATOM 824 O O . LEU A 1 100 ? 4.652 4.144 4.650 1.00 98.38 100 LEU A O 1
ATOM 828 N N . ALA A 1 101 ? 5.430 4.728 2.613 1.00 98.38 101 ALA A N 1
ATOM 829 C CA . ALA A 1 101 ? 6.267 3.553 2.390 1.00 98.38 101 ALA A CA 1
ATOM 830 C C . ALA A 1 101 ? 7.252 3.309 3.538 1.00 98.38 101 ALA A C 1
ATOM 832 O O . ALA A 1 101 ? 7.294 2.224 4.113 1.00 98.38 101 ALA A O 1
ATOM 833 N N . SER A 1 102 ? 7.982 4.349 3.948 1.00 98.19 102 SER A N 1
ATOM 834 C CA . SER A 1 102 ? 8.961 4.225 5.027 1.00 98.19 102 SER A CA 1
ATOM 835 C C . SER A 1 102 ? 8.337 3.968 6.401 1.00 98.19 102 SER A C 1
ATOM 837 O O . SER A 1 102 ? 9.051 3.499 7.277 1.00 98.19 102 SER A O 1
ATOM 839 N N . LEU A 1 103 ? 7.048 4.278 6.606 1.00 98.19 103 LEU A N 1
ATOM 840 C CA . LEU A 1 103 ? 6.306 4.017 7.850 1.00 98.19 103 LEU A CA 1
ATOM 841 C C . LEU A 1 103 ? 5.599 2.657 7.862 1.00 98.19 103 LEU A C 1
ATOM 843 O O . LEU A 1 103 ? 4.979 2.287 8.862 1.00 98.19 103 LEU A O 1
ATOM 847 N N . LYS A 1 104 ? 5.660 1.903 6.760 1.00 98.19 104 LYS A N 1
ATOM 848 C CA . LYS A 1 104 ? 5.032 0.585 6.654 1.00 98.19 104 LYS A CA 1
ATOM 849 C C . LYS A 1 104 ? 5.423 -0.352 7.804 1.00 98.19 104 LYS A C 1
ATOM 851 O O . LYS A 1 104 ? 4.511 -0.995 8.325 1.00 98.19 104 LYS A O 1
ATOM 856 N N . PRO A 1 105 ? 6.699 -0.459 8.237 1.00 98.25 105 PRO A N 1
ATOM 857 C CA . PRO A 1 105 ? 7.066 -1.337 9.348 1.00 98.25 105 PRO A CA 1
ATOM 858 C C . PRO A 1 105 ? 6.332 -0.992 10.650 1.00 98.25 105 PRO A C 1
ATOM 860 O O . PRO A 1 105 ? 5.800 -1.882 11.310 1.00 98.25 105 PRO A O 1
ATOM 863 N N . GLU A 1 106 ? 6.245 0.292 11.000 1.00 98.25 106 GLU A N 1
ATOM 864 C CA . GLU A 1 106 ? 5.556 0.766 12.203 1.00 98.25 106 GLU A CA 1
ATOM 865 C C . GLU A 1 106 ? 4.036 0.588 12.110 1.00 98.25 106 GLU A C 1
ATOM 867 O O . GLU A 1 106 ? 3.386 0.227 13.094 1.00 98.25 106 GLU A O 1
ATOM 872 N N . ILE A 1 107 ? 3.461 0.811 10.926 1.00 98.00 107 ILE A N 1
ATOM 873 C CA . ILE A 1 107 ? 2.036 0.571 10.676 1.00 98.00 107 ILE A CA 1
ATOM 874 C C . ILE A 1 107 ? 1.732 -0.922 10.806 1.00 98.00 107 ILE A C 1
ATOM 876 O O . ILE A 1 107 ? 0.787 -1.292 11.495 1.00 98.00 107 ILE A O 1
ATOM 880 N N . SER A 1 108 ? 2.562 -1.783 10.213 1.00 98.00 108 SER A N 1
ATOM 881 C CA . SER A 1 108 ? 2.400 -3.237 10.254 1.00 98.00 108 SER A CA 1
ATOM 882 C C . SER A 1 108 ? 2.407 -3.790 11.677 1.00 98.00 108 SER A C 1
ATOM 884 O O . SER A 1 108 ? 1.652 -4.709 11.959 1.00 98.00 108 SER A O 1
ATOM 886 N N . GLN A 1 109 ? 3.226 -3.237 12.575 1.00 97.44 109 GLN A N 1
ATOM 887 C CA . GLN A 1 109 ? 3.288 -3.676 13.976 1.00 97.44 109 GLN A CA 1
ATOM 888 C C . GLN A 1 109 ? 2.020 -3.354 14.774 1.00 97.44 109 GLN A C 1
ATOM 890 O O . GLN A 1 109 ? 1.752 -3.991 15.788 1.00 97.44 109 GLN A O 1
ATOM 895 N N . THR A 1 110 ? 1.262 -2.340 14.356 1.00 97.06 110 THR A N 1
ATOM 896 C CA . THR A 1 110 ? 0.052 -1.887 15.061 1.00 97.06 110 THR A CA 1
ATOM 897 C C . THR A 1 110 ? -1.226 -2.197 14.288 1.00 97.06 110 THR A C 1
ATOM 899 O O . THR A 1 110 ? -2.315 -1.781 14.686 1.00 97.06 110 THR A O 1
ATOM 902 N N . LEU A 1 111 ? -1.112 -2.941 13.191 1.00 96.81 111 LEU A N 1
ATOM 903 C CA . LEU A 1 111 ? -2.162 -3.100 12.201 1.00 96.81 111 LEU A CA 1
ATOM 904 C C . LEU A 1 111 ? -3.384 -3.831 12.753 1.00 96.81 111 LEU A C 1
ATOM 906 O O . LEU A 1 111 ? -4.508 -3.369 12.562 1.00 96.81 111 LEU A O 1
ATOM 910 N N . GLU A 1 112 ? -3.184 -4.914 13.505 1.00 96.06 112 GLU A N 1
ATOM 911 C CA . GLU A 1 112 ? -4.275 -5.632 14.168 1.00 96.06 112 GLU A CA 1
ATOM 912 C C . GLU A 1 112 ? -5.027 -4.723 15.149 1.00 96.06 112 GLU A C 1
ATOM 914 O O . GLU A 1 112 ? -6.257 -4.763 15.221 1.00 96.06 112 GLU A O 1
ATOM 919 N N . SER A 1 113 ? -4.303 -3.856 15.866 1.00 96.81 113 SER A N 1
ATOM 920 C CA . SER A 1 113 ? -4.906 -2.884 16.783 1.00 96.81 113 SER A CA 1
ATOM 921 C C . SER A 1 113 ? -5.741 -1.847 16.033 1.00 96.81 113 SER A C 1
ATOM 923 O O . SER A 1 113 ? -6.874 -1.584 16.433 1.00 96.81 113 SER A O 1
ATOM 925 N N . LEU A 1 114 ? -5.221 -1.307 14.927 1.00 96.56 114 LEU A N 1
ATOM 926 C CA . LEU A 1 114 ? -5.932 -0.344 14.081 1.00 96.56 114 LEU A CA 1
ATOM 927 C C . LEU A 1 114 ? -7.218 -0.941 13.496 1.00 96.56 114 LEU A C 1
ATOM 929 O O . LEU A 1 114 ? -8.267 -0.302 13.515 1.00 96.56 114 LEU A O 1
ATOM 933 N N . VAL A 1 115 ? -7.161 -2.180 13.005 1.00 96.19 115 VAL A N 1
ATOM 934 C CA . VAL A 1 115 ? -8.339 -2.870 12.460 1.00 96.19 115 VAL A CA 1
ATOM 935 C C . VAL A 1 115 ? -9.365 -3.160 13.559 1.00 96.19 115 VAL A C 1
ATOM 937 O O . VAL A 1 115 ? -10.565 -2.965 13.352 1.00 96.19 115 VAL A O 1
ATOM 940 N N . SER A 1 116 ? -8.915 -3.581 14.744 1.00 95.50 116 SER A N 1
ATOM 941 C CA . SER A 1 116 ? -9.798 -3.799 15.894 1.00 95.50 116 SER A CA 1
ATOM 942 C C . SER A 1 116 ? -10.523 -2.520 16.320 1.00 95.50 116 SER A C 1
ATOM 944 O O . SER A 1 116 ? -11.707 -2.580 16.650 1.00 95.50 116 SER A O 1
ATOM 946 N N . GLU A 1 117 ? -9.840 -1.374 16.309 1.00 95.06 117 GLU A N 1
ATOM 947 C CA . GLU A 1 117 ? -10.422 -0.065 16.631 1.00 95.06 117 GLU A CA 1
ATOM 948 C C . GLU A 1 117 ? -11.577 0.269 15.680 1.00 95.06 117 GLU A C 1
ATOM 950 O O . GLU A 1 117 ? -12.700 0.501 16.132 1.00 95.06 117 GLU A O 1
ATOM 955 N N . ILE A 1 118 ? -11.352 0.137 14.369 1.00 93.81 118 ILE A N 1
ATOM 956 C CA . ILE A 1 118 ? -12.382 0.371 13.346 1.00 93.81 118 ILE A CA 1
ATOM 957 C C . ILE A 1 118 ? -13.594 -0.552 13.556 1.00 93.81 118 ILE A C 1
ATOM 959 O O . ILE A 1 118 ? -14.744 -0.110 13.514 1.00 93.81 118 ILE A O 1
ATOM 963 N N . ASN A 1 119 ? -13.361 -1.840 13.818 1.00 90.44 119 ASN A N 1
ATOM 964 C CA . ASN A 1 119 ? -14.444 -2.805 14.030 1.00 90.44 119 ASN A CA 1
ATOM 965 C C . ASN A 1 119 ? -15.244 -2.528 15.314 1.00 90.44 119 ASN A C 1
ATOM 967 O O . ASN A 1 119 ? -16.457 -2.775 15.363 1.00 90.44 119 ASN A O 1
ATOM 971 N N . SER A 1 120 ? -14.587 -2.005 16.351 1.00 87.31 120 SER A N 1
ATOM 972 C CA . SER A 1 120 ? -15.238 -1.648 17.612 1.00 87.31 120 SER A CA 1
ATOM 973 C C . SER A 1 120 ? -16.181 -0.451 17.454 1.00 87.31 120 SER A C 1
ATOM 975 O O . SER A 1 120 ? -17.319 -0.515 17.925 1.00 87.31 120 SER A O 1
ATOM 977 N N . ASP A 1 121 ? -15.783 0.564 16.685 1.00 78.50 121 ASP A N 1
ATOM 978 C CA . ASP A 1 121 ? -16.609 1.740 16.395 1.00 78.50 121 ASP A CA 1
ATOM 979 C C . ASP A 1 121 ? -17.867 1.370 15.602 1.00 78.50 121 ASP A C 1
ATOM 981 O O . ASP A 1 121 ? -18.980 1.787 15.940 1.00 78.50 121 ASP A O 1
ATOM 985 N N . VAL A 1 122 ? -17.724 0.506 14.590 1.00 75.75 122 VAL A N 1
ATOM 986 C CA . VAL A 1 122 ? -18.863 -0.013 13.813 1.00 75.75 122 VAL A CA 1
ATOM 987 C C . VAL A 1 122 ? -19.831 -0.784 14.713 1.00 75.75 122 VAL A C 1
ATOM 989 O O . VAL A 1 122 ? -21.052 -0.660 14.579 1.00 75.75 122 VAL A O 1
ATOM 992 N N . THR A 1 123 ? -19.305 -1.570 15.653 1.00 73.81 123 THR A N 1
ATOM 993 C CA . THR A 1 123 ? -20.123 -2.338 16.599 1.00 73.81 123 THR A CA 1
ATOM 994 C C . THR A 1 123 ? -20.854 -1.420 17.579 1.00 73.81 123 THR A C 1
ATOM 996 O O . THR A 1 123 ? -22.052 -1.600 17.800 1.00 73.81 123 THR A O 1
ATOM 999 N N . ALA A 1 124 ? -20.183 -0.394 18.110 1.00 68.94 124 ALA A N 1
ATOM 1000 C CA . ALA A 1 124 ? -20.786 0.593 19.002 1.00 68.94 124 ALA A CA 1
ATOM 1001 C C . ALA A 1 124 ? -21.909 1.390 18.315 1.00 68.94 124 ALA A C 1
ATOM 1003 O O . ALA A 1 124 ? -22.980 1.566 18.898 1.00 68.94 124 ALA A O 1
ATOM 1004 N N . MET A 1 125 ? -21.714 1.796 17.054 1.00 68.38 125 MET A N 1
ATOM 1005 C CA . MET A 1 125 ? -22.747 2.461 16.249 1.00 68.38 125 MET A CA 1
ATOM 1006 C C . MET A 1 125 ? -23.962 1.562 15.971 1.00 68.38 125 MET A C 1
ATOM 1008 O O . MET A 1 125 ? -25.101 2.028 15.976 1.00 68.38 125 MET A O 1
ATOM 1012 N N . ARG A 1 126 ? -23.753 0.259 15.743 1.00 63.25 126 ARG A N 1
ATOM 1013 C CA . ARG A 1 126 ? -24.856 -0.704 15.564 1.00 63.25 126 ARG A CA 1
ATOM 1014 C C . ARG A 1 126 ? -25.613 -0.962 16.864 1.00 63.25 126 ARG A C 1
ATOM 1016 O O . ARG A 1 126 ? -26.839 -1.090 16.842 1.00 63.25 126 ARG A O 1
ATOM 1023 N N . ALA A 1 127 ? -24.901 -1.030 17.987 1.00 60.47 127 ALA A N 1
ATOM 1024 C CA . ALA A 1 127 ? -25.509 -1.189 19.299 1.00 60.47 127 ALA A CA 1
ATOM 1025 C C . ALA A 1 127 ? -26.389 0.022 19.638 1.00 60.47 127 ALA A C 1
ATOM 1027 O O . ALA A 1 127 ? -27.558 -0.163 19.965 1.00 60.47 127 ALA A O 1
ATOM 1028 N N . SER A 1 128 ? -25.887 1.251 19.473 1.00 60.16 128 SER A N 1
ATOM 1029 C CA . SER A 1 128 ? -26.668 2.469 19.726 1.00 60.16 128 SER A CA 1
ATOM 1030 C C . SER A 1 128 ? -27.888 2.594 18.806 1.00 60.16 128 SER A C 1
ATOM 1032 O O . SER A 1 128 ? -28.974 2.897 19.294 1.00 60.16 128 SER A O 1
ATOM 1034 N N . ALA A 1 129 ? -27.766 2.235 17.523 1.00 59.00 129 ALA A N 1
ATOM 1035 C CA . ALA A 1 129 ? -28.905 2.180 16.600 1.00 59.00 129 ALA A CA 1
ATOM 1036 C C . ALA A 1 129 ? -29.966 1.130 16.996 1.00 59.00 129 ALA A C 1
ATOM 1038 O O . ALA A 1 129 ? -31.152 1.305 16.715 1.00 59.00 129 ALA A O 1
ATOM 1039 N N . SER A 1 130 ? -29.562 0.047 17.668 1.00 57.94 130 SER A N 1
ATOM 1040 C CA . SER A 1 130 ? -30.480 -0.993 18.157 1.00 57.94 130 SER A CA 1
ATOM 1041 C C . SER A 1 130 ? -31.208 -0.582 19.445 1.00 57.94 130 SER A C 1
ATOM 1043 O O . SER A 1 130 ? -32.323 -1.043 19.692 1.00 57.94 130 SER A O 1
ATOM 1045 N N . PHE A 1 131 ? -30.630 0.322 20.245 1.00 55.28 131 PHE A N 1
ATOM 1046 C CA . PHE A 1 131 ? -31.273 0.861 21.451 1.00 55.28 131 PHE A CA 1
ATOM 1047 C C . PHE A 1 131 ? -32.352 1.922 21.160 1.00 55.28 131 PHE A C 1
ATOM 1049 O O . PHE A 1 131 ? -33.190 2.183 22.025 1.00 55.28 131 PHE A O 1
ATOM 1056 N N . ASP A 1 132 ? -32.428 2.455 19.937 1.00 50.97 132 ASP A N 1
ATOM 1057 C CA . ASP A 1 132 ? -33.439 3.447 19.532 1.00 50.97 132 ASP A CA 1
ATOM 1058 C C . ASP A 1 132 ? -34.813 2.855 19.134 1.00 50.97 132 ASP A C 1
ATOM 1060 O O . ASP A 1 132 ? -35.722 3.584 18.725 1.00 50.97 132 ASP A O 1
ATOM 1064 N N . GLN A 1 133 ? -35.042 1.544 19.307 1.00 52.25 133 GLN A N 1
ATOM 1065 C CA . GLN A 1 133 ? -36.367 0.932 19.088 1.00 52.25 133 GLN A CA 1
ATOM 1066 C C . GLN A 1 133 ? -37.311 0.938 20.304 1.00 52.25 133 GLN A C 1
ATOM 1068 O O . GLN A 1 133 ? -38.455 0.492 20.195 1.00 52.25 133 GLN A O 1
ATOM 1073 N N . ALA A 1 134 ? -36.928 1.536 21.434 1.00 51.50 134 ALA A N 1
ATOM 1074 C CA . ALA A 1 134 ? -37.859 1.817 22.528 1.00 51.50 134 ALA A CA 1
ATOM 1075 C C . ALA A 1 134 ? -38.464 3.224 22.387 1.00 51.50 134 ALA A C 1
ATOM 1077 O O . ALA A 1 134 ? -38.220 4.122 23.190 1.00 51.50 134 ALA A O 1
ATOM 1078 N N . ARG A 1 135 ? -39.292 3.427 21.356 1.00 53.47 135 ARG A N 1
ATOM 1079 C CA . ARG A 1 135 ? -40.092 4.654 21.207 1.00 53.47 135 ARG A CA 1
ATOM 1080 C C . ARG A 1 135 ? -41.009 4.784 22.440 1.00 53.47 135 ARG A C 1
ATOM 1082 O O . ARG A 1 135 ? -41.871 3.919 22.626 1.00 53.47 135 ARG A O 1
ATOM 1089 N N . PRO A 1 136 ? -40.893 5.821 23.294 1.00 48.56 136 PRO A N 1
ATOM 1090 C CA . PRO A 1 136 ? -41.829 5.987 24.397 1.00 48.56 136 PRO A CA 1
ATOM 1091 C C . PRO A 1 136 ? -43.218 6.226 23.800 1.00 48.56 136 PRO A C 1
ATOM 1093 O O . PRO A 1 136 ? -43.381 7.077 22.923 1.00 48.56 136 PRO A O 1
ATOM 1096 N N . LYS A 1 137 ? -44.226 5.461 24.246 1.00 55.28 137 LYS A N 1
ATOM 1097 C CA . LYS A 1 137 ? -45.631 5.680 23.868 1.00 55.28 137 LYS A CA 1
ATOM 1098 C C . LYS A 1 137 ? -45.976 7.140 24.164 1.00 55.28 137 LYS A C 1
ATOM 1100 O O . LYS A 1 137 ? -46.102 7.529 25.326 1.00 55.28 137 LYS A O 1
ATOM 1105 N N . SER A 1 138 ? -46.089 7.958 23.121 1.00 55.09 138 SER A N 1
ATOM 1106 C CA . SER A 1 138 ? -46.476 9.354 23.251 1.00 55.09 138 SER A CA 1
ATOM 1107 C C . SER A 1 138 ? -47.867 9.410 23.882 1.00 55.09 138 SER A C 1
ATOM 1109 O O . SER A 1 138 ? -48.828 8.819 23.388 1.00 55.09 138 SER A O 1
ATOM 1111 N N . LYS A 1 139 ? -47.972 10.093 25.027 1.00 58.62 139 LYS A N 1
ATOM 1112 C CA . LYS A 1 139 ? -49.266 10.421 25.638 1.00 58.62 139 LYS A CA 1
ATOM 1113 C C . LYS A 1 139 ? -50.113 11.165 24.593 1.00 58.62 139 LYS A C 1
ATOM 1115 O O . LYS A 1 139 ? -49.557 11.997 23.871 1.00 58.62 139 LYS A O 1
ATOM 1120 N N . PRO A 1 140 ? -51.430 10.909 24.501 1.00 48.75 140 PRO A N 1
ATOM 1121 C CA . PRO A 1 140 ? -52.263 11.548 23.494 1.00 48.75 140 PRO A CA 1
ATOM 1122 C C . PRO A 1 140 ? -52.204 13.063 23.691 1.00 48.75 140 PRO A C 1
ATOM 1124 O O . PRO A 1 140 ? -52.511 13.581 24.768 1.00 48.75 140 PRO A O 1
ATOM 1127 N N . LEU A 1 141 ? -51.765 13.768 22.650 1.00 56.22 141 LEU A N 1
ATOM 1128 C CA . LEU A 1 141 ? -51.682 15.221 22.639 1.00 56.22 141 LEU A CA 1
ATOM 1129 C C . LEU A 1 141 ? -53.099 15.769 22.868 1.00 56.22 141 LEU A C 1
ATOM 1131 O O . LEU A 1 141 ? -53.983 15.591 22.025 1.00 56.22 141 LEU A O 1
ATOM 1135 N N . ARG A 1 142 ? -53.345 16.411 24.019 1.00 55.84 142 ARG A N 1
ATOM 1136 C CA . ARG A 1 142 ? -54.604 17.130 24.260 1.00 55.84 142 ARG A CA 1
ATOM 1137 C C . ARG A 1 142 ? -54.755 18.174 23.156 1.00 55.84 142 ARG A C 1
ATOM 1139 O O . ARG A 1 142 ? -53.984 19.130 23.099 1.00 55.84 142 ARG A O 1
ATOM 1146 N N . ARG A 1 143 ? -55.728 17.964 22.265 1.00 55.41 143 ARG A N 1
ATOM 1147 C CA . ARG A 1 143 ? -56.035 18.864 21.148 1.00 55.41 143 ARG A CA 1
ATOM 1148 C C . ARG A 1 143 ? -56.354 20.249 21.715 1.00 55.41 143 ARG A C 1
ATOM 1150 O O . ARG A 1 143 ? -57.389 20.434 22.352 1.00 55.41 143 ARG A O 1
ATOM 1157 N N . LYS A 1 144 ? -55.448 21.213 21.524 1.00 59.69 144 LYS A N 1
ATOM 1158 C CA . LYS A 1 144 ? -55.690 22.619 21.864 1.00 59.69 144 LYS A CA 1
ATOM 1159 C C . LYS A 1 144 ? -56.723 23.158 20.873 1.00 59.69 144 LYS A C 1
ATOM 1161 O O . LYS A 1 144 ? -56.431 23.303 19.692 1.00 59.69 144 LYS A O 1
ATOM 1166 N N . ILE A 1 145 ? -57.943 23.394 21.346 1.00 61.25 145 ILE A N 1
ATOM 1167 C CA . ILE A 1 145 ? -59.009 24.020 20.558 1.00 61.25 145 ILE A CA 1
ATOM 1168 C C . ILE A 1 145 ? -58.697 25.516 20.465 1.00 61.25 145 ILE A C 1
ATOM 1170 O O . ILE A 1 145 ? -58.436 26.157 21.482 1.00 61.25 145 ILE A O 1
ATOM 1174 N N . CYS A 1 146 ? -58.712 26.070 19.252 1.00 65.75 146 CYS A N 1
ATOM 1175 C CA . CYS A 1 146 ? -58.516 27.502 19.039 1.00 65.75 146 CYS A CA 1
ATOM 1176 C C . CYS A 1 146 ? -59.696 28.291 19.651 1.00 65.75 146 CYS A C 1
ATOM 1178 O O . CYS A 1 146 ? -60.845 28.023 19.282 1.00 65.75 146 CYS A O 1
ATOM 1180 N N . PRO A 1 147 ? -59.453 29.268 20.547 1.00 65.69 147 PRO A N 1
ATOM 1181 C CA . PRO A 1 147 ? -60.514 30.015 21.228 1.00 65.69 147 PRO A CA 1
ATOM 1182 C C . PRO A 1 147 ? -61.402 30.809 20.259 1.00 65.69 147 PRO A C 1
ATOM 1184 O O . PRO A 1 147 ? -62.603 30.911 20.483 1.00 65.69 147 PRO A O 1
ATOM 1187 N N . LEU A 1 148 ? -60.860 31.257 19.121 1.00 65.50 148 LEU A N 1
ATOM 1188 C CA . LEU A 1 148 ? -61.634 31.948 18.082 1.00 65.50 148 LEU A CA 1
ATOM 1189 C C . LEU A 1 148 ? -62.632 31.017 17.372 1.00 65.50 148 LEU A C 1
ATOM 1191 O O . LEU A 1 148 ? -63.747 31.421 17.049 1.00 65.50 148 LEU A O 1
ATOM 1195 N N . CYS A 1 149 ? -62.270 29.747 17.153 1.00 67.44 149 CYS A N 1
ATOM 1196 C CA . CYS A 1 149 ? -63.172 28.778 16.521 1.00 67.44 149 CYS A CA 1
ATOM 1197 C C . CYS A 1 149 ? -64.275 28.301 17.478 1.00 67.44 149 CYS A C 1
ATOM 1199 O O . CYS A 1 149 ? -65.347 27.904 17.021 1.00 67.44 149 CYS A O 1
ATOM 1201 N N . LYS A 1 150 ? -64.009 28.337 18.791 1.00 69.69 150 LYS A N 1
ATOM 1202 C CA . LYS A 1 150 ? -64.982 28.010 19.840 1.00 69.69 150 LYS A CA 1
ATOM 1203 C C . LYS A 1 150 ? -66.093 29.062 19.911 1.00 69.69 150 LYS A C 1
ATOM 1205 O O . LYS A 1 150 ? -67.261 28.687 19.935 1.00 69.69 150 LYS A O 1
ATOM 1210 N N . GLU A 1 151 ? -65.734 30.343 19.858 1.00 68.06 151 GLU A N 1
ATOM 1211 C CA . GLU A 1 151 ? -66.695 31.455 19.904 1.00 68.06 151 GLU A CA 1
ATOM 1212 C C . GLU A 1 151 ? -67.591 31.495 18.652 1.00 68.06 151 GLU A C 1
ATOM 1214 O O . GLU A 1 151 ? -68.792 31.733 18.729 1.00 68.06 151 GLU A O 1
ATOM 1219 N N . ALA A 1 152 ? -67.024 31.171 17.484 1.00 69.19 152 ALA A N 1
ATOM 1220 C CA . ALA A 1 152 ? -67.727 31.219 16.202 1.00 69.19 152 ALA A CA 1
ATOM 1221 C C . ALA A 1 152 ? -68.550 29.955 15.856 1.00 69.19 152 ALA A C 1
ATOM 1223 O O . ALA A 1 152 ? -69.110 29.891 14.762 1.00 69.19 152 ALA A O 1
ATOM 1224 N N . LYS A 1 153 ? -68.597 28.933 16.730 1.00 67.44 153 LYS A N 1
ATOM 1225 C CA . LYS A 1 153 ? -69.225 27.611 16.480 1.00 67.44 153 LYS A CA 1
ATOM 1226 C C . LYS A 1 153 ? -68.810 26.952 15.147 1.00 67.44 153 LYS A C 1
ATOM 1228 O O . LYS A 1 153 ? -69.629 26.328 14.475 1.00 67.44 153 LYS A O 1
ATOM 1233 N N . ARG A 1 154 ? -67.537 27.070 14.747 1.00 63.59 154 ARG A N 1
ATOM 1234 C CA . ARG A 1 154 ? -67.012 26.468 13.501 1.00 63.59 154 ARG A CA 1
ATOM 1235 C C . ARG A 1 154 ? -66.134 25.243 13.784 1.00 63.59 154 ARG A C 1
ATOM 1237 O O . ARG A 1 154 ? -65.422 25.242 14.793 1.00 63.59 154 ARG A O 1
ATOM 1244 N N . PRO A 1 155 ? -66.122 24.225 12.900 1.00 59.41 155 PRO A N 1
ATOM 1245 C CA . PRO A 1 155 ? -65.255 23.059 13.052 1.00 59.41 155 PRO A CA 1
ATOM 1246 C C . PRO A 1 155 ? -63.770 23.460 13.044 1.00 59.41 155 PRO A C 1
ATOM 1248 O O . PRO A 1 155 ? -63.310 24.232 12.205 1.00 59.41 155 PRO A O 1
ATOM 1251 N N . HIS A 1 156 ? -63.021 22.954 14.026 1.00 62.03 156 HIS A N 1
ATOM 1252 C CA . HIS A 1 156 ? -61.651 23.371 14.340 1.00 62.03 156 HIS A CA 1
ATOM 1253 C C . HIS A 1 156 ? -60.627 22.665 13.436 1.00 62.03 156 HIS A C 1
ATOM 1255 O O . HIS A 1 156 ? -59.954 21.728 13.858 1.00 62.03 156 HIS A O 1
ATOM 1261 N N . MET A 1 157 ? -60.523 23.089 12.179 1.00 56.72 157 MET A N 1
ATOM 1262 C CA . MET A 1 157 ? -59.558 22.550 11.213 1.00 56.72 157 MET A CA 1
ATOM 1263 C C . MET A 1 157 ? -58.799 23.702 10.553 1.00 56.72 157 MET A C 1
ATOM 1265 O O . MET A 1 157 ? -59.030 24.039 9.398 1.00 56.72 157 MET A O 1
ATOM 1269 N N . HIS A 1 158 ? -57.895 24.332 11.302 1.00 58.75 158 HIS A N 1
ATOM 1270 C CA . HIS A 1 158 ? -56.892 25.211 10.707 1.00 58.75 158 HIS A CA 1
ATOM 1271 C C . HIS A 1 158 ? -55.532 24.529 10.812 1.00 58.75 158 HIS A C 1
ATOM 1273 O O . HIS A 1 158 ? -54.883 24.572 11.855 1.00 58.75 158 HIS A O 1
ATOM 1279 N N . PHE A 1 159 ? -55.116 23.890 9.721 1.00 47.47 159 PHE A N 1
ATOM 1280 C CA . PHE A 1 159 ? -53.700 23.707 9.436 1.00 47.47 159 PHE A CA 1
ATOM 1281 C C . PHE A 1 159 ? -53.177 25.063 8.960 1.00 47.47 159 PHE A C 1
ATOM 1283 O O . PHE A 1 159 ? -53.689 25.607 7.983 1.00 47.47 159 PHE A O 1
ATOM 1290 N N . ARG A 1 160 ? -52.202 25.639 9.662 1.00 39.53 160 ARG A N 1
ATOM 1291 C CA . ARG A 1 160 ? -51.330 26.643 9.053 1.00 39.53 160 ARG A CA 1
ATOM 1292 C C . ARG A 1 160 ? -50.063 25.914 8.620 1.00 39.53 160 ARG A C 1
ATOM 1294 O O . ARG A 1 160 ? -49.418 25.290 9.460 1.00 39.53 160 ARG A O 1
ATOM 1301 N N . SER A 1 161 ? -49.825 25.935 7.312 1.00 37.28 161 SER A N 1
ATOM 1302 C CA . SER A 1 161 ? -48.521 25.760 6.664 1.00 37.28 161 SER A CA 1
ATOM 1303 C C . SER A 1 161 ? -47.475 26.693 7.257 1.00 37.28 161 SER A C 1
ATOM 1305 O O . SER A 1 161 ? -47.876 27.826 7.619 1.00 37.28 161 SER A O 1
#

Sequence (161 aa):
MIRL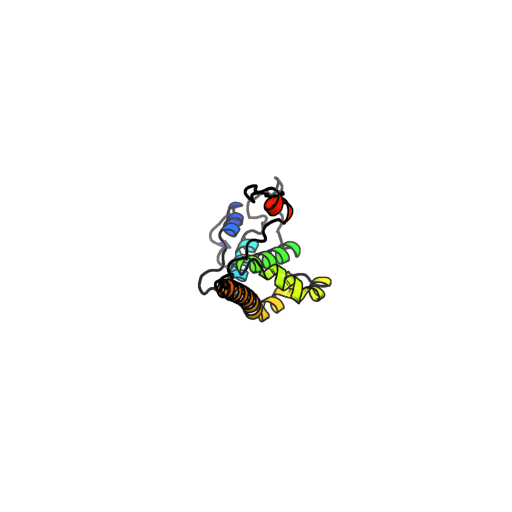HYGFQTSGSHFLDLNDIKLEVDERYEDLYQRLCAIIEDSLLTPESNITHHGATITEEELTPTLENFIVLTWLRLINPELPKLVKQRYGPELRPRTLASLKPEISQTLESLVSEINSDVTAMRASASFDQARPKSKPLRRKICPLCKEAKRPHMHFRS

pLDDT: mean 82.46, std 18.39, range [37.28, 98.62]

Radius of gyration: 29.94 Å; chains: 1; bounding box: 85×52×54 Å

Foldseek 3Di:
DPPVPPPPQLDLCLLVVLVVQAQDPPDQLVVSLVVLVVSVVSNFDDQSSPDADVNHRDHGGDQDLVNLLVSLVVSQCRLPVCRVVVCCVPCVVVVPVDGSSVCVVVCSVCVVVSVVVVVVVVVVVVVVVVVVPPDPPDDPDPPDADPVCVVVVHDRDDDDD

Organism: Holothuria leucospilota (NCBI:txid206669)